Protein AF-A0A962XIT0-F1 (afdb_monomer)

Solvent-accessible surface area (backbone atoms only — not comparable to full-atom values): 6933 Å² total; per-residue (Å²): 141,78,83,77,79,74,74,77,76,73,78,75,71,78,69,78,68,46,54,51,68,53,99,87,53,48,30,44,65,31,72,69,28,40,63,68,43,35,66,59,33,47,76,69,76,39,59,64,88,77,39,48,33,64,64,51,47,51,50,52,51,52,52,44,49,53,53,49,35,52,48,53,38,51,56,48,64,75,45,78,95,45,70,66,45,53,30,52,41,21,56,58,71,64,39,62,68,58,27,56,54,41,50,51,49,53,54,52,37,61,75,66,70,59,74,85,128

pLDDT: mean 81.94, std 15.75, range [38.03, 95.38]

Structure (mmCIF, N/CA/C/O backbone):
data_AF-A0A962XIT0-F1
#
_entry.id   AF-A0A962XIT0-F1
#
loop_
_atom_site.group_PDB
_atom_site.id
_atom_site.type_symbol
_atom_site.label_atom_id
_atom_site.label_alt_id
_atom_site.label_comp_id
_atom_site.label_asym_id
_atom_site.label_entity_id
_atom_site.label_seq_id
_atom_site.pdbx_PDB_ins_code
_atom_site.Cartn_x
_atom_site.Cartn_y
_atom_site.Cartn_z
_atom_site.occupancy
_atom_site.B_iso_or_equiv
_atom_site.auth_seq_id
_atom_site.auth_comp_id
_atom_site.auth_asym_id
_atom_site.auth_atom_id
_atom_site.pdbx_PDB_model_num
ATOM 1 N N . MET A 1 1 ? 0.424 45.402 -16.256 1.00 38.88 1 MET A N 1
ATOM 2 C CA . MET A 1 1 ? -0.774 44.544 -16.166 1.00 38.88 1 MET A CA 1
ATOM 3 C C . MET A 1 1 ? -0.330 43.113 -16.408 1.00 38.88 1 MET A C 1
ATOM 5 O O . MET A 1 1 ? -0.203 42.697 -17.552 1.00 38.88 1 MET A O 1
ATOM 9 N N . HIS A 1 2 ? 0.044 42.413 -15.342 1.00 38.03 2 HIS A N 1
ATOM 10 C CA . HIS A 1 2 ? 0.295 40.976 -15.364 1.00 38.03 2 HIS A CA 1
ATOM 11 C C . HIS A 1 2 ? -0.776 40.369 -14.475 1.00 38.03 2 HIS A C 1
ATOM 13 O O . HIS A 1 2 ? -0.854 40.694 -13.295 1.00 38.03 2 HIS A O 1
ATOM 19 N N . SER A 1 3 ? -1.681 39.626 -15.100 1.00 41.44 3 SER A N 1
ATOM 20 C CA . SER A 1 3 ? -2.697 38.856 -14.406 1.00 41.44 3 SER A CA 1
ATOM 21 C C . SER A 1 3 ? -2.011 37.602 -13.893 1.00 41.44 3 SER A C 1
ATOM 23 O O . SER A 1 3 ? -1.795 36.664 -14.659 1.00 41.44 3 SER A O 1
ATOM 25 N N . ASP A 1 4 ? -1.634 37.618 -12.619 1.00 43.53 4 ASP A N 1
ATOM 26 C CA . ASP A 1 4 ? -1.359 36.394 -11.884 1.00 43.53 4 ASP A CA 1
ATOM 27 C C . ASP A 1 4 ? -2.655 35.580 -11.898 1.00 43.53 4 ASP A C 1
ATOM 29 O O . ASP A 1 4 ? -3.678 35.986 -11.344 1.00 43.53 4 ASP A O 1
ATOM 33 N N . GLN A 1 5 ? -2.649 34.468 -12.634 1.00 45.03 5 GLN A N 1
ATOM 34 C CA . GLN A 1 5 ? -3.684 33.454 -12.507 1.00 45.03 5 GLN A CA 1
ATOM 35 C C . GLN A 1 5 ? -3.521 32.830 -11.124 1.00 45.03 5 GLN A C 1
ATOM 37 O O . GLN A 1 5 ? -2.783 31.864 -10.937 1.00 45.03 5 GLN A O 1
ATOM 42 N N . GLU A 1 6 ? -4.207 33.416 -10.149 1.00 43.00 6 GLU A N 1
ATOM 43 C CA . GLU A 1 6 ? -4.555 32.745 -8.909 1.00 43.00 6 GLU A CA 1
ATOM 44 C C . GLU A 1 6 ? -5.352 31.499 -9.300 1.00 43.00 6 GLU A C 1
ATOM 46 O O . GLU A 1 6 ? -6.523 31.567 -9.673 1.00 43.00 6 GLU A O 1
ATOM 51 N N . HIS A 1 7 ? -4.685 30.346 -9.302 1.00 41.06 7 HIS A N 1
ATOM 52 C CA . HIS A 1 7 ? -5.384 29.075 -9.271 1.00 41.06 7 HIS A CA 1
ATOM 53 C C . HIS A 1 7 ? -6.188 29.074 -7.969 1.00 41.06 7 HIS A C 1
ATOM 55 O O . HIS A 1 7 ? -5.565 29.113 -6.904 1.00 41.06 7 HIS A O 1
ATOM 61 N N . PRO A 1 8 ? -7.532 29.071 -8.014 1.00 41.38 8 PRO A N 1
ATOM 62 C CA . PRO A 1 8 ? -8.306 28.972 -6.795 1.00 41.38 8 PRO A CA 1
ATOM 63 C C . PRO A 1 8 ? -7.923 27.645 -6.145 1.00 41.38 8 PRO A C 1
ATOM 65 O O . PRO A 1 8 ? -8.107 26.574 -6.730 1.00 41.38 8 PRO A O 1
ATOM 68 N N . ILE A 1 9 ? -7.320 27.731 -4.959 1.00 55.06 9 ILE A N 1
ATOM 69 C CA . ILE A 1 9 ? -7.254 26.611 -4.031 1.00 55.06 9 ILE A CA 1
ATOM 70 C C . ILE A 1 9 ? -8.723 26.291 -3.785 1.00 55.06 9 ILE A C 1
ATOM 72 O O . ILE A 1 9 ? -9.432 27.098 -3.191 1.00 55.06 9 ILE A O 1
ATOM 76 N N . LEU A 1 10 ? -9.200 25.203 -4.391 1.00 50.22 10 LEU A N 1
ATOM 77 C CA . LEU A 1 10 ? -10.542 24.697 -4.155 1.00 50.22 10 LEU A CA 1
ATOM 78 C C . LEU A 1 10 ? -10.684 24.577 -2.640 1.00 50.22 10 LEU A C 1
ATOM 80 O O . LEU A 1 10 ? -9.888 23.870 -2.022 1.00 50.22 10 LEU A O 1
ATOM 84 N N . ASP A 1 11 ? -11.631 25.325 -2.074 1.00 44.28 11 ASP A N 1
ATOM 85 C CA . ASP A 1 11 ? -12.104 25.127 -0.711 1.00 44.28 11 ASP A CA 1
ATOM 86 C C . ASP A 1 11 ? -12.312 23.621 -0.527 1.00 44.28 11 ASP A C 1
ATOM 88 O O . ASP A 1 11 ? -13.183 23.020 -1.164 1.00 44.28 11 ASP A O 1
ATOM 92 N N . ASP A 1 12 ? -11.475 23.004 0.309 1.00 48.91 12 ASP A N 1
ATOM 93 C CA . ASP A 1 12 ? -11.792 21.736 0.952 1.00 48.91 12 ASP A CA 1
ATOM 94 C C . ASP A 1 12 ? -13.001 22.041 1.850 1.00 48.91 12 ASP A C 1
ATOM 96 O O . ASP A 1 12 ? -12.857 22.293 3.046 1.00 48.91 12 ASP A O 1
ATOM 100 N N . GLU A 1 13 ? -14.206 22.088 1.266 1.00 51.31 13 GLU A N 1
ATOM 101 C CA . GLU A 1 13 ? -15.445 21.901 2.018 1.00 51.31 13 GLU A CA 1
ATOM 102 C C . GLU A 1 13 ? -15.209 20.660 2.874 1.00 51.31 13 GLU A C 1
ATOM 104 O O . GLU A 1 13 ? -15.011 19.576 2.319 1.00 51.31 13 GLU A O 1
ATOM 109 N N . GLU A 1 14 ? -15.109 20.858 4.195 1.00 55.59 14 GLU A N 1
ATOM 110 C CA . GLU A 1 14 ? -14.663 19.872 5.180 1.00 55.59 14 GLU A CA 1
ATOM 111 C C . GLU A 1 14 ? -15.283 18.506 4.883 1.00 55.59 14 GLU A C 1
ATOM 113 O O . GLU A 1 14 ? -16.416 18.207 5.262 1.00 55.59 14 GLU A O 1
ATOM 118 N N . SER A 1 15 ? -14.545 17.670 4.147 1.00 68.19 15 SER A N 1
ATOM 119 C CA . SER A 1 15 ? -15.023 16.343 3.801 1.00 68.19 15 SER A CA 1
ATOM 120 C C . SER A 1 15 ? -15.261 15.610 5.107 1.00 68.19 15 SER A C 1
ATOM 122 O O . SER A 1 15 ? -14.341 15.503 5.920 1.00 68.19 15 SER A O 1
ATOM 124 N N . GLU A 1 16 ? -16.488 15.115 5.300 1.00 75.44 16 GLU A N 1
ATOM 125 C CA . GLU A 1 16 ? -16.852 14.399 6.519 1.00 75.44 16 GLU A CA 1
ATOM 126 C C . GLU A 1 16 ? -15.759 13.391 6.913 1.00 75.44 16 GLU A C 1
ATOM 128 O O . GLU A 1 16 ? -15.280 12.628 6.057 1.00 75.44 16 GLU A O 1
ATOM 133 N N . PRO A 1 17 ? -15.351 13.370 8.194 1.00 86.50 17 PRO A N 1
ATOM 134 C CA . PRO A 1 17 ? -14.283 12.496 8.646 1.00 86.50 17 PRO A CA 1
ATOM 135 C C . PRO A 1 17 ? -14.656 11.027 8.413 1.00 86.50 17 PRO A C 1
ATOM 137 O O . PRO A 1 17 ? -15.794 10.600 8.595 1.00 86.50 17 PRO A O 1
ATOM 140 N N . LEU A 1 18 ? -13.673 10.214 8.025 1.00 90.06 18 LEU A N 1
ATOM 141 C CA . LEU A 1 18 ? -13.885 8.783 7.762 1.00 90.06 18 LEU A CA 1
ATOM 142 C C . LEU A 1 18 ? -13.986 7.951 9.050 1.00 90.06 18 LEU A C 1
ATOM 144 O O . LEU A 1 18 ? -14.400 6.794 9.024 1.00 90.06 18 LEU A O 1
ATOM 148 N N . TYR A 1 19 ? -13.579 8.513 10.180 1.00 91.94 19 TYR A N 1
ATOM 149 C CA . TYR A 1 19 ? -13.636 7.860 11.477 1.00 91.94 19 TYR A CA 1
ATOM 150 C C . TYR A 1 19 ? -13.653 8.898 12.594 1.00 91.94 19 TYR A C 1
ATOM 152 O O . TYR A 1 19 ? -13.172 10.023 12.438 1.00 91.94 19 TYR A O 1
ATOM 160 N N . HIS A 1 20 ? -14.159 8.485 13.747 1.00 91.62 20 HIS A N 1
ATOM 161 C CA . HIS A 1 20 ? -14.097 9.238 14.986 1.00 91.62 20 HIS A CA 1
ATOM 162 C C . HIS A 1 20 ? -13.214 8.515 15.994 1.00 91.62 20 HIS A C 1
ATOM 164 O O . HIS A 1 20 ? -13.127 7.286 16.010 1.00 91.62 20 HIS A O 1
ATOM 170 N N . ARG A 1 21 ? -12.572 9.306 16.854 1.00 91.25 21 ARG A N 1
ATOM 171 C CA . ARG A 1 21 ? -11.863 8.806 18.025 1.00 91.25 21 ARG A CA 1
ATOM 172 C C . ARG A 1 21 ? -12.351 9.548 19.250 1.00 91.25 21 ARG A C 1
ATOM 174 O O . ARG A 1 21 ? -12.352 10.779 19.259 1.00 91.25 21 ARG A O 1
ATOM 181 N N . ASP A 1 22 ? -12.742 8.810 20.275 1.00 86.62 22 ASP A N 1
ATOM 182 C CA . ASP A 1 22 ? -13.122 9.421 21.540 1.00 86.62 22 ASP A CA 1
ATOM 183 C C . ASP A 1 22 ? -11.917 9.611 22.480 1.00 86.62 22 ASP A C 1
ATOM 185 O O . ASP A 1 22 ? -10.773 9.259 22.176 1.00 86.62 22 ASP A O 1
ATOM 189 N N . LYS A 1 23 ? -12.177 10.201 23.651 1.00 83.75 23 LYS A N 1
ATOM 190 C CA . LYS A 1 23 ? -11.152 10.466 24.673 1.00 83.75 23 LYS A CA 1
ATOM 191 C C . LYS A 1 23 ? -10.604 9.195 25.330 1.00 83.75 23 LYS A C 1
ATOM 193 O O . LYS A 1 23 ? -9.544 9.258 25.942 1.00 83.75 23 LYS A O 1
ATOM 198 N N . SER A 1 24 ? -11.318 8.076 25.226 1.00 81.75 24 SER A N 1
ATOM 199 C CA . SER A 1 24 ? -10.897 6.771 25.742 1.00 81.75 24 SER A CA 1
ATOM 200 C C . SER A 1 24 ? -10.038 5.986 24.745 1.00 81.75 24 SER A C 1
ATOM 202 O O . SER A 1 24 ? -9.487 4.948 25.096 1.00 81.75 24 SER A O 1
ATOM 204 N N . GLY A 1 25 ? -9.877 6.507 23.523 1.00 77.25 25 GLY A N 1
ATOM 205 C CA . GLY A 1 25 ? -9.139 5.854 22.446 1.00 77.25 25 GLY A CA 1
ATOM 206 C C . GLY A 1 25 ? -10.002 4.924 21.595 1.00 77.25 25 GLY A C 1
ATOM 207 O O . GLY A 1 25 ? -9.471 4.309 20.670 1.00 77.25 25 GLY A O 1
ATOM 208 N N . HIS A 1 26 ? -11.312 4.853 21.856 1.00 85.94 26 HIS A N 1
ATOM 209 C CA . HIS A 1 26 ? -12.238 4.090 21.033 1.00 85.94 26 HIS A CA 1
ATOM 210 C C . HIS A 1 26 ? -12.299 4.698 19.634 1.00 85.94 26 HIS A C 1
ATOM 212 O O . HIS A 1 26 ? -12.491 5.908 19.473 1.00 85.94 26 HIS A O 1
ATOM 218 N N . PHE A 1 27 ? -12.100 3.848 18.635 1.00 92.44 27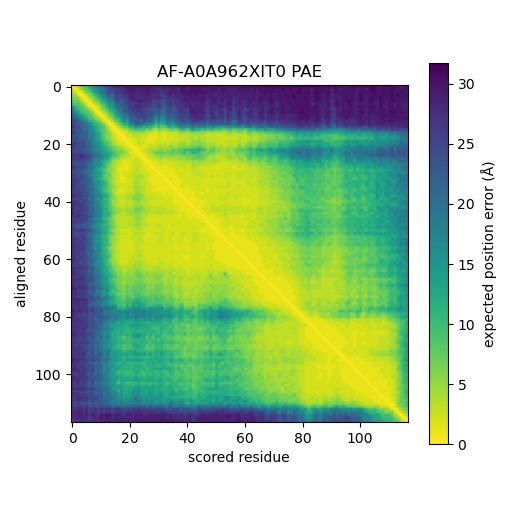 PHE A N 1
ATOM 219 C CA . PHE A 1 27 ? -12.129 4.189 17.225 1.00 92.44 27 PHE A CA 1
ATOM 220 C C . PHE A 1 27 ? -13.382 3.585 16.597 1.00 92.44 27 PHE A C 1
ATOM 222 O O . PHE A 1 27 ? -13.657 2.395 16.755 1.00 92.44 27 PHE A O 1
ATOM 229 N N . ALA A 1 28 ? -14.115 4.405 15.853 1.00 91.94 28 ALA A N 1
ATOM 230 C CA . ALA A 1 28 ? -15.273 3.964 15.093 1.00 91.94 28 ALA A CA 1
ATOM 231 C C . ALA A 1 28 ? -15.260 4.605 13.707 1.00 91.94 28 ALA A C 1
ATOM 233 O O . ALA A 1 28 ? -15.070 5.816 13.572 1.00 91.94 28 ALA A O 1
ATOM 234 N N . PHE A 1 29 ? -15.483 3.799 12.673 1.00 93.25 29 PHE A N 1
ATOM 235 C CA . PHE A 1 29 ? -15.694 4.320 11.328 1.00 93.25 29 PHE A CA 1
ATOM 236 C C . PHE A 1 29 ? -17.018 5.076 11.242 1.00 93.25 29 PHE A C 1
ATOM 238 O O . PHE A 1 29 ? -18.017 4.671 11.837 1.00 93.25 29 PHE A O 1
ATOM 245 N N . THR A 1 30 ? -17.038 6.138 10.440 1.00 92.62 30 THR A N 1
ATOM 246 C CA . THR A 1 30 ? -18.304 6.655 9.910 1.00 92.62 30 THR A CA 1
ATOM 247 C C . THR A 1 30 ? -18.849 5.685 8.866 1.00 92.62 30 THR A C 1
ATOM 249 O O . THR A 1 30 ? -18.113 4.837 8.359 1.00 92.62 30 THR A O 1
ATOM 252 N N . GLU A 1 31 ? -20.128 5.797 8.507 1.00 91.12 31 GLU A N 1
ATOM 253 C CA . GLU A 1 31 ? -20.721 4.962 7.451 1.00 91.12 31 GLU A CA 1
ATOM 254 C C . GLU A 1 31 ? -19.929 5.084 6.138 1.00 91.12 31 GLU A C 1
ATOM 256 O O . GLU A 1 31 ? -19.503 4.080 5.562 1.00 91.12 31 GLU A O 1
ATOM 261 N N . ARG A 1 32 ? -19.591 6.321 5.753 1.00 90.69 32 ARG A N 1
ATOM 262 C CA . ARG A 1 32 ? -18.718 6.624 4.612 1.00 90.69 32 ARG A CA 1
ATOM 263 C C . ARG A 1 32 ? -17.347 5.952 4.728 1.00 90.69 32 ARG A C 1
ATOM 265 O O . ARG A 1 32 ? -16.870 5.356 3.761 1.00 90.69 32 ARG A O 1
ATOM 272 N N . GLY A 1 33 ? -16.696 6.049 5.889 1.00 91.44 33 GLY A N 1
ATOM 273 C CA . GLY A 1 33 ? -15.400 5.411 6.114 1.00 91.44 33 GLY A CA 1
ATOM 274 C C . GLY A 1 33 ? -15.475 3.891 6.024 1.00 91.44 33 GLY A C 1
ATOM 275 O O . GLY A 1 33 ? -14.643 3.267 5.362 1.00 91.44 33 GLY A O 1
ATOM 276 N N . ALA A 1 34 ? -16.504 3.295 6.623 1.00 92.88 34 ALA A N 1
ATOM 277 C CA . ALA A 1 34 ? -16.723 1.862 6.569 1.00 92.88 34 ALA A CA 1
ATOM 278 C C . ALA A 1 34 ? -16.912 1.395 5.121 1.00 92.88 34 ALA A C 1
ATOM 280 O O . ALA A 1 34 ? -16.232 0.465 4.689 1.00 92.88 34 ALA A O 1
ATOM 281 N N . ASP A 1 35 ? -17.747 2.076 4.338 1.00 91.38 35 ASP A N 1
ATOM 282 C CA . ASP A 1 35 ? -17.978 1.763 2.925 1.00 91.38 35 ASP A CA 1
ATOM 283 C C . ASP A 1 35 ? -16.706 1.863 2.077 1.00 91.38 35 ASP A C 1
ATOM 285 O O . ASP A 1 35 ? -16.425 0.977 1.260 1.00 91.38 35 ASP A O 1
ATOM 289 N N . GLN A 1 36 ? -15.903 2.904 2.308 1.00 90.12 36 GLN A N 1
ATOM 290 C CA . GLN A 1 36 ? -14.641 3.118 1.607 1.00 90.12 36 GLN A CA 1
ATOM 291 C C . GLN A 1 36 ? -13.636 1.988 1.868 1.00 90.12 36 GLN A C 1
ATOM 293 O O . GLN A 1 36 ? -12.983 1.506 0.935 1.00 90.12 36 GLN A O 1
ATOM 298 N N . TYR A 1 37 ? -13.504 1.544 3.120 1.00 92.19 37 TYR A N 1
ATOM 299 C CA . TYR A 1 37 ? -12.501 0.547 3.494 1.00 92.19 37 TYR A CA 1
ATOM 300 C C . TYR A 1 37 ? -12.995 -0.899 3.403 1.00 92.19 37 TYR A C 1
ATOM 302 O O . TYR A 1 37 ? -12.164 -1.798 3.254 1.00 92.19 37 TYR A O 1
ATOM 310 N N . ARG A 1 38 ? -14.313 -1.154 3.385 1.00 93.25 38 ARG A N 1
ATOM 311 C CA . ARG A 1 38 ? -14.878 -2.518 3.391 1.00 93.25 38 ARG A CA 1
ATOM 312 C C . ARG A 1 38 ? -14.361 -3.368 2.244 1.00 93.25 38 ARG A C 1
ATOM 314 O O . ARG A 1 38 ? -13.863 -4.464 2.479 1.00 93.25 38 ARG A O 1
ATOM 321 N N . LYS A 1 39 ? -14.404 -2.860 1.008 1.00 89.25 39 LYS A N 1
ATOM 322 C CA . LYS A 1 39 ? -13.902 -3.603 -0.165 1.00 89.25 39 LYS A CA 1
ATOM 323 C C . LYS A 1 39 ? -12.395 -3.846 -0.092 1.00 89.25 39 LYS A C 1
ATOM 325 O O . LYS A 1 39 ? -11.936 -4.936 -0.424 1.00 89.25 39 LYS A O 1
ATOM 330 N N . ARG A 1 40 ? -11.633 -2.837 0.345 1.00 89.19 40 ARG A N 1
ATOM 331 C CA . ARG A 1 40 ? -10.173 -2.926 0.471 1.00 89.19 40 ARG A CA 1
ATOM 332 C C . ARG A 1 40 ? -9.780 -3.993 1.486 1.00 89.19 40 ARG A C 1
ATOM 334 O O . ARG A 1 40 ? -8.954 -4.837 1.174 1.00 89.19 40 ARG A O 1
ATO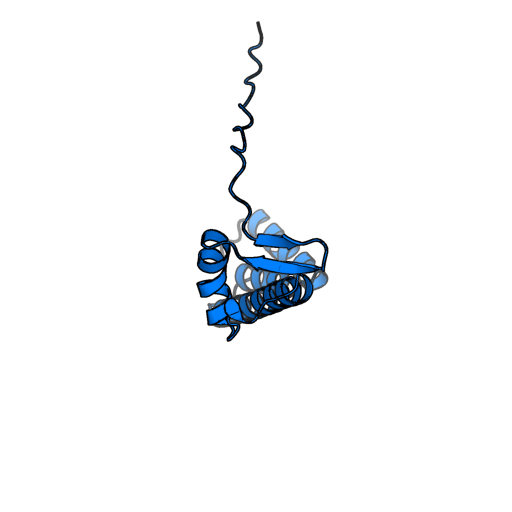M 341 N N . PHE A 1 41 ? -10.365 -3.959 2.676 1.00 93.69 41 PHE A N 1
ATOM 342 C CA . PHE A 1 41 ? -10.028 -4.864 3.772 1.00 93.69 41 PHE A CA 1
ATOM 343 C C . PHE A 1 41 ? -10.558 -6.281 3.543 1.00 93.69 41 PHE A C 1
ATOM 345 O O . PHE A 1 41 ? -9.809 -7.239 3.738 1.00 93.69 41 PHE A O 1
ATOM 352 N N . ALA A 1 42 ? -11.773 -6.426 3.005 1.00 90.69 42 ALA A N 1
ATOM 353 C CA . ALA A 1 42 ? -12.352 -7.735 2.707 1.00 90.69 42 ALA A CA 1
ATOM 354 C C . ALA A 1 42 ? -11.513 -8.540 1.703 1.00 90.69 42 ALA A C 1
ATOM 356 O O . ALA A 1 42 ? -11.391 -9.755 1.851 1.00 90.69 42 ALA A O 1
ATOM 357 N N . ARG A 1 43 ? -10.872 -7.875 0.728 1.00 86.38 43 ARG A N 1
ATOM 358 C CA . ARG A 1 43 ? -9.940 -8.519 -0.220 1.00 86.38 43 ARG A CA 1
ATOM 359 C C . ARG A 1 43 ? -8.796 -9.257 0.481 1.00 86.38 43 ARG A C 1
ATOM 361 O O . ARG A 1 43 ? -8.266 -10.215 -0.069 1.00 86.38 43 ARG A O 1
ATOM 368 N N . PHE A 1 44 ? -8.442 -8.827 1.687 1.00 85.38 44 PHE A N 1
ATOM 369 C CA . PHE A 1 44 ? -7.346 -9.376 2.481 1.00 85.38 44 PHE A CA 1
ATOM 370 C C . PHE A 1 44 ? -7.838 -10.058 3.765 1.00 85.38 44 PHE A C 1
ATOM 372 O O . PHE A 1 44 ? -7.066 -10.245 4.699 1.00 85.38 44 PHE A O 1
ATOM 379 N N . GLY A 1 45 ? -9.123 -10.431 3.821 1.00 88.50 45 GLY A N 1
ATOM 380 C CA . GLY A 1 45 ? -9.705 -11.172 4.943 1.00 88.50 45 GLY A CA 1
ATOM 381 C C . GLY A 1 45 ? -9.948 -10.349 6.211 1.00 88.50 45 GLY A C 1
ATOM 382 O O . GLY A 1 45 ? -10.293 -10.921 7.242 1.00 88.50 45 GLY A O 1
ATOM 383 N N . ILE A 1 46 ? -9.805 -9.023 6.151 1.00 92.12 46 ILE A N 1
ATOM 384 C CA . ILE A 1 46 ? -10.069 -8.130 7.282 1.00 92.12 46 ILE A CA 1
ATOM 385 C C . ILE A 1 46 ? -11.517 -7.639 7.200 1.00 92.12 46 ILE A C 1
ATOM 387 O O . ILE A 1 46 ? -11.962 -7.134 6.166 1.00 92.12 46 ILE A O 1
ATOM 391 N N . ARG A 1 47 ? -12.251 -7.750 8.308 1.00 92.62 47 ARG A N 1
ATOM 392 C CA . ARG A 1 47 ? -13.581 -7.151 8.454 1.00 92.62 47 ARG A CA 1
ATOM 393 C C . ARG A 1 47 ? -13.435 -5.768 9.073 1.00 92.62 47 ARG A C 1
ATOM 395 O O . ARG A 1 47 ? -12.758 -5.614 10.081 1.00 92.62 47 ARG A O 1
ATOM 402 N N . VAL A 1 48 ? -14.069 -4.761 8.479 1.00 92.25 48 VAL A N 1
ATOM 403 C CA . VAL A 1 48 ? -14.031 -3.381 8.999 1.00 92.25 48 VAL A CA 1
ATOM 404 C C . VAL A 1 48 ? -14.595 -3.322 10.419 1.00 92.25 48 VAL A C 1
ATOM 406 O O . VAL A 1 48 ? -14.117 -2.560 11.248 1.00 92.25 48 VAL A O 1
ATOM 409 N N . GLU A 1 49 ? -15.571 -4.176 10.713 1.00 90.75 49 GLU A N 1
ATOM 410 C CA . GLU A 1 49 ? -16.279 -4.239 11.987 1.00 90.75 49 GLU A CA 1
ATOM 411 C C . GLU A 1 49 ? -15.409 -4.765 13.138 1.00 90.75 49 GLU A C 1
ATOM 413 O O . GLU A 1 49 ? -15.817 -4.646 14.286 1.00 90.75 49 GLU A O 1
ATOM 418 N N . THR A 1 50 ? -14.235 -5.351 12.860 1.00 92.19 50 THR A N 1
ATOM 419 C CA . THR A 1 50 ? -13.298 -5.824 13.897 1.00 92.19 50 THR A CA 1
ATOM 420 C C . THR A 1 50 ? -12.230 -4.792 14.260 1.00 92.19 50 THR A C 1
ATOM 422 O O . THR A 1 50 ? -11.332 -5.105 15.032 1.00 92.19 50 THR A O 1
ATOM 425 N N . ILE A 1 51 ? -12.283 -3.593 13.675 1.00 92.75 51 ILE A N 1
ATOM 426 C CA . ILE A 1 51 ? -11.332 -2.504 13.916 1.00 92.75 51 ILE A CA 1
ATOM 427 C C . ILE A 1 51 ? -11.940 -1.578 14.970 1.00 92.75 51 ILE A C 1
ATOM 429 O O . ILE A 1 51 ? -12.935 -0.902 14.702 1.00 92.75 51 ILE A O 1
ATOM 433 N N . HIS A 1 52 ? -11.351 -1.552 16.165 1.00 91.12 52 HIS A N 1
ATOM 434 C CA . HIS A 1 52 ? -11.895 -0.818 17.316 1.00 91.12 52 HIS A CA 1
ATOM 435 C C . HIS A 1 52 ? -10.934 0.219 17.889 1.00 91.12 52 HIS A C 1
ATOM 437 O O . HIS A 1 52 ? -11.326 1.041 18.723 1.00 91.12 52 HIS A O 1
ATOM 443 N N . THR A 1 53 ? -9.682 0.198 17.439 1.00 92.50 53 THR A N 1
ATOM 444 C CA . THR A 1 53 ? -8.645 1.148 17.825 1.00 92.50 53 THR A CA 1
ATOM 445 C C . THR A 1 53 ? -7.972 1.753 16.595 1.00 92.50 53 THR A C 1
ATOM 447 O O . THR A 1 53 ? -8.071 1.251 15.473 1.00 92.50 53 THR A O 1
ATOM 450 N N . LEU A 1 54 ? -7.262 2.863 16.808 1.00 89.94 54 LEU A N 1
ATOM 451 C CA . LEU A 1 54 ? -6.427 3.451 15.762 1.00 89.94 54 LEU A CA 1
ATOM 452 C C . LEU A 1 54 ? -5.288 2.505 15.348 1.00 89.94 54 LEU A C 1
ATOM 454 O O . LEU A 1 54 ? -4.901 2.511 14.184 1.00 89.94 54 LEU A O 1
ATOM 458 N N . GLU A 1 55 ? -4.774 1.707 16.283 1.00 92.25 55 GLU A N 1
ATOM 459 C CA . GLU A 1 55 ? -3.729 0.713 16.028 1.00 92.25 55 GLU A CA 1
ATOM 460 C C . GLU A 1 55 ? -4.250 -0.393 15.102 1.00 92.25 55 GLU A C 1
ATOM 462 O O . GLU A 1 55 ? -3.667 -0.604 14.042 1.00 92.25 55 GLU A O 1
ATOM 467 N N . ASP A 1 56 ? -5.428 -0.965 15.388 1.00 93.25 56 ASP A N 1
ATOM 468 C CA . ASP A 1 56 ? -6.079 -1.944 14.500 1.00 93.25 56 ASP A CA 1
ATOM 469 C C . ASP A 1 56 ? -6.244 -1.393 13.077 1.00 93.25 56 ASP A C 1
ATOM 471 O O . ASP A 1 56 ? -6.062 -2.097 12.080 1.00 93.25 56 ASP A O 1
ATOM 475 N N . PHE A 1 57 ? -6.608 -0.111 12.967 1.00 93.19 57 PHE A N 1
ATOM 476 C CA . PHE A 1 57 ? -6.784 0.538 11.676 1.00 93.19 57 PHE A CA 1
ATOM 477 C C . PHE A 1 57 ? -5.452 0.700 10.937 1.00 93.19 57 PHE A C 1
ATOM 479 O O . PHE A 1 57 ? -5.380 0.437 9.734 1.00 93.19 57 PHE A O 1
ATOM 486 N N . GLN A 1 58 ? -4.395 1.112 11.639 1.00 92.81 58 GLN A N 1
ATOM 487 C CA . GLN A 1 58 ? -3.051 1.241 11.074 1.00 92.81 58 GLN A CA 1
ATOM 488 C C . GLN A 1 58 ? -2.502 -0.114 10.618 1.00 92.81 58 GLN A C 1
ATOM 490 O O . GLN A 1 58 ? -1.979 -0.210 9.504 1.00 92.81 58 GLN A O 1
ATOM 495 N N . ASP A 1 59 ? -2.711 -1.164 11.405 1.00 93.81 59 ASP A N 1
ATOM 496 C CA . ASP A 1 59 ? -2.319 -2.529 11.062 1.00 93.81 59 ASP A CA 1
ATOM 497 C C . ASP A 1 59 ? -3.095 -3.050 9.848 1.00 93.81 59 ASP A C 1
ATOM 499 O O . ASP A 1 59 ? -2.507 -3.591 8.907 1.00 93.81 59 ASP A O 1
ATOM 503 N N . ALA A 1 60 ? -4.409 -2.810 9.790 1.00 93.75 60 ALA A N 1
ATOM 504 C CA . ALA A 1 60 ? -5.230 -3.155 8.631 1.00 93.75 60 ALA A CA 1
ATOM 505 C C . ALA A 1 60 ? -4.787 -2.405 7.358 1.00 93.75 60 ALA A C 1
ATOM 507 O O . ALA A 1 60 ? -4.753 -2.974 6.256 1.00 93.75 60 ALA A O 1
ATOM 508 N N . LEU A 1 61 ? -4.411 -1.128 7.480 1.00 93.50 61 LEU A N 1
ATOM 509 C CA . LEU A 1 61 ? -3.854 -0.348 6.375 1.00 93.50 61 LEU A CA 1
ATOM 510 C C . LEU A 1 61 ? -2.518 -0.919 5.899 1.00 93.50 61 LEU A C 1
ATOM 512 O O . LEU A 1 61 ? -2.346 -1.086 4.687 1.00 93.50 61 LEU A O 1
ATOM 516 N N . ALA A 1 62 ? -1.615 -1.244 6.824 1.00 91.00 62 ALA A N 1
ATOM 517 C CA . ALA A 1 62 ? -0.308 -1.807 6.516 1.00 91.00 62 ALA A CA 1
ATOM 518 C C . ALA A 1 62 ? -0.434 -3.177 5.835 1.00 91.00 62 ALA A C 1
ATOM 520 O O . ALA A 1 62 ? 0.142 -3.385 4.765 1.00 91.00 62 ALA A O 1
ATOM 521 N N . LEU A 1 63 ? -1.257 -4.077 6.385 1.00 89.94 63 LEU A N 1
ATOM 522 C CA . LEU 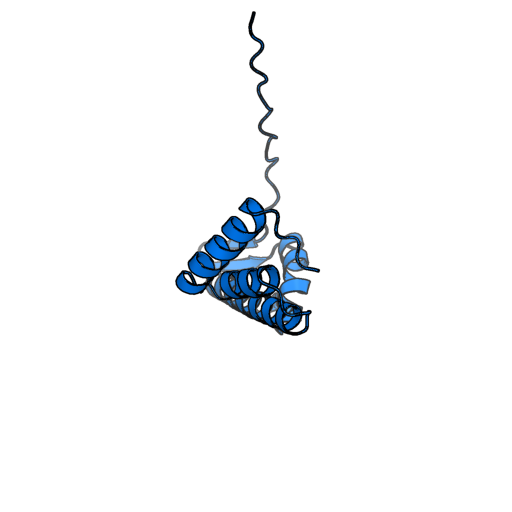A 1 63 ? -1.496 -5.401 5.811 1.00 89.94 63 LEU A CA 1
ATOM 523 C C . LEU A 1 63 ? -2.095 -5.296 4.405 1.00 89.94 63 LEU A C 1
ATOM 525 O O . LEU A 1 63 ? -1.605 -5.918 3.464 1.00 89.94 63 LEU A O 1
ATOM 529 N N . SER A 1 64 ? -3.135 -4.473 4.244 1.00 90.44 64 SER A N 1
ATOM 530 C CA . SER A 1 64 ? -3.784 -4.301 2.941 1.00 90.44 64 SER A CA 1
ATOM 531 C C . SER A 1 64 ? -2.865 -3.659 1.901 1.00 90.44 64 SER A C 1
ATOM 533 O O . SER A 1 64 ? -2.968 -3.975 0.717 1.00 90.44 64 SER A O 1
ATOM 535 N N . GLN A 1 65 ? -1.949 -2.778 2.313 1.00 88.12 65 GLN A N 1
ATOM 536 C CA . GLN A 1 65 ? -0.950 -2.206 1.416 1.00 88.12 65 GLN A CA 1
ATOM 537 C C . GLN A 1 65 ? 0.099 -3.243 1.003 1.00 88.12 65 GLN A C 1
ATOM 539 O O . GLN A 1 65 ? 0.393 -3.357 -0.186 1.00 88.12 65 GLN A O 1
ATOM 544 N N . ALA A 1 66 ? 0.639 -4.006 1.956 1.00 84.06 66 ALA A N 1
ATOM 545 C CA . ALA A 1 66 ? 1.623 -5.050 1.684 1.00 84.06 66 ALA A CA 1
ATOM 546 C C . ALA A 1 66 ? 1.054 -6.119 0.738 1.00 84.06 66 ALA A C 1
ATOM 548 O O . ALA A 1 66 ? 1.661 -6.439 -0.282 1.00 84.06 66 ALA A O 1
ATOM 549 N N . ALA A 1 67 ? -0.164 -6.590 1.008 1.00 84.06 67 ALA A N 1
ATOM 550 C CA . ALA A 1 67 ? -0.814 -7.595 0.179 1.00 84.06 67 ALA A CA 1
ATOM 551 C C . ALA A 1 67 ? -1.155 -7.072 -1.231 1.00 84.06 67 ALA A C 1
ATOM 553 O O . ALA A 1 67 ? -1.003 -7.795 -2.216 1.00 84.06 67 ALA A O 1
ATOM 554 N N . PHE A 1 68 ? -1.550 -5.800 -1.364 1.00 85.25 68 PHE A N 1
ATOM 555 C CA . PHE A 1 68 ? -1.732 -5.171 -2.675 1.00 85.25 68 PHE A CA 1
ATOM 556 C C . PHE A 1 68 ? -0.418 -5.072 -3.464 1.00 85.25 68 PHE A C 1
ATOM 558 O O . PHE A 1 68 ? -0.398 -5.321 -4.669 1.00 85.25 68 PHE A O 1
ATOM 565 N N . ILE A 1 69 ? 0.686 -4.737 -2.793 1.00 85.19 69 ILE A N 1
ATOM 566 C CA . ILE A 1 69 ? 2.023 -4.711 -3.397 1.00 85.19 69 ILE A CA 1
ATOM 567 C C . ILE A 1 69 ? 2.414 -6.101 -3.910 1.00 85.19 69 ILE A C 1
ATOM 569 O O . ILE A 1 69 ? 2.874 -6.221 -5.048 1.00 85.19 69 ILE A O 1
ATOM 573 N N . ASP A 1 70 ? 2.199 -7.148 -3.116 1.00 85.06 70 ASP A N 1
ATOM 574 C CA . ASP A 1 70 ? 2.484 -8.526 -3.523 1.00 85.06 70 ASP A CA 1
ATOM 575 C C . ASP A 1 70 ? 1.646 -8.948 -4.732 1.00 85.06 70 ASP A C 1
ATOM 577 O O . ASP A 1 70 ? 2.164 -9.568 -5.666 1.00 85.06 70 ASP A O 1
ATOM 581 N N . GLU A 1 71 ? 0.374 -8.553 -4.767 1.00 84.31 71 GLU A N 1
ATOM 582 C CA . GLU A 1 71 ? -0.498 -8.810 -5.906 1.00 84.31 71 GLU A CA 1
ATOM 583 C C . GLU A 1 71 ? -0.027 -8.074 -7.168 1.00 84.31 71 GLU A C 1
ATOM 585 O O . GLU A 1 71 ? 0.074 -8.684 -8.235 1.00 84.31 71 GLU A O 1
ATOM 590 N N . LEU A 1 72 ? 0.352 -6.795 -7.061 1.00 82.81 72 LEU A N 1
ATOM 591 C CA . LEU A 1 72 ? 0.947 -6.049 -8.175 1.00 82.81 72 LEU A CA 1
ATOM 592 C C . LEU A 1 72 ? 2.226 -6.721 -8.682 1.00 82.81 72 LEU A C 1
ATOM 594 O O . LEU A 1 72 ? 2.432 -6.836 -9.892 1.00 82.81 72 LEU A O 1
ATOM 598 N N . VAL A 1 73 ? 3.079 -7.197 -7.773 1.00 85.94 73 VAL A N 1
ATOM 599 C CA . VAL A 1 73 ? 4.300 -7.930 -8.121 1.00 85.94 73 VAL A CA 1
ATOM 600 C C . VAL A 1 73 ? 3.961 -9.245 -8.819 1.00 85.94 73 VAL A C 1
ATOM 602 O O . VAL A 1 73 ? 4.644 -9.597 -9.780 1.00 85.94 73 VAL A O 1
ATOM 605 N N . ALA A 1 74 ? 2.933 -9.970 -8.377 1.00 84.81 74 ALA A N 1
ATOM 606 C CA . ALA A 1 74 ? 2.483 -11.211 -9.003 1.00 84.81 74 ALA A CA 1
ATOM 607 C C . ALA A 1 74 ? 1.928 -10.972 -10.417 1.00 84.81 74 ALA A C 1
ATOM 609 O O . ALA A 1 74 ? 2.348 -11.645 -11.361 1.00 84.81 74 ALA A O 1
ATOM 610 N N . ILE A 1 75 ? 1.067 -9.964 -10.589 1.00 81.44 75 ILE A N 1
ATOM 611 C CA . ILE A 1 75 ? 0.525 -9.558 -11.894 1.00 81.44 75 ILE A CA 1
ATOM 612 C C . ILE A 1 75 ? 1.663 -9.155 -12.830 1.00 81.44 75 ILE A C 1
ATOM 614 O O . ILE A 1 75 ? 1.787 -9.697 -13.930 1.00 81.44 75 ILE A O 1
ATOM 618 N N . ALA A 1 76 ? 2.545 -8.259 -12.376 1.00 84.00 76 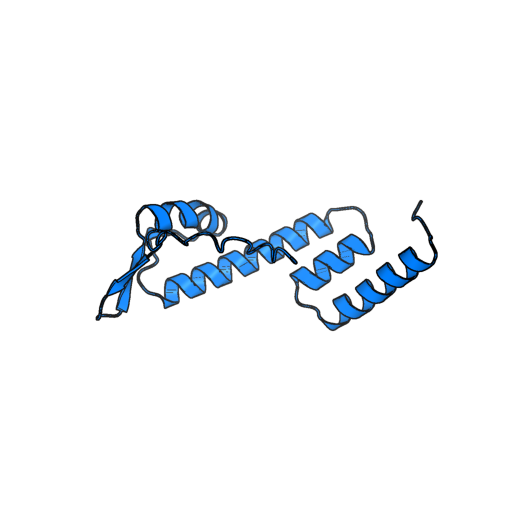ALA A N 1
ATOM 619 C CA . ALA A 1 76 ? 3.698 -7.836 -13.155 1.00 84.00 76 ALA A CA 1
ATOM 620 C C . ALA A 1 76 ? 4.576 -9.038 -13.517 1.00 84.00 76 ALA A C 1
ATOM 622 O O . ALA A 1 76 ? 5.018 -9.151 -14.657 1.00 84.00 76 ALA A O 1
ATOM 623 N N . ARG A 1 77 ? 4.789 -9.984 -12.589 1.00 82.06 77 ARG A N 1
ATOM 624 C CA . ARG A 1 77 ? 5.594 -11.188 -12.825 1.00 82.06 77 ARG A CA 1
ATOM 625 C C . ARG A 1 77 ? 5.048 -12.079 -13.947 1.00 82.06 77 ARG A C 1
ATOM 627 O O . ARG A 1 77 ? 5.869 -12.667 -14.649 1.00 82.06 77 ARG A O 1
ATOM 634 N N . ASN A 1 78 ? 3.735 -12.133 -14.144 1.00 82.25 78 ASN A N 1
ATOM 635 C CA . ASN A 1 78 ? 3.104 -12.942 -15.192 1.00 82.25 78 ASN A CA 1
ATOM 636 C C . ASN A 1 78 ? 3.137 -12.286 -16.586 1.00 82.25 78 ASN A C 1
ATOM 638 O O . ASN A 1 78 ? 2.901 -12.964 -17.582 1.00 82.25 78 ASN A O 1
ATOM 642 N N . GLY A 1 79 ? 3.450 -10.989 -16.675 1.00 76.44 79 GLY A N 1
ATOM 643 C CA . GLY A 1 79 ? 3.622 -10.284 -17.947 1.00 76.44 79 GLY A CA 1
ATOM 644 C C . GLY A 1 79 ? 4.959 -10.576 -18.654 1.00 76.44 79 GLY A C 1
ATOM 645 O O . GLY A 1 79 ? 5.891 -11.113 -18.039 1.00 76.44 79 GLY A O 1
ATOM 646 N N . PRO A 1 80 ? 5.094 -10.188 -19.939 1.00 82.25 80 PRO A N 1
ATOM 647 C CA . PRO A 1 80 ? 6.328 -10.353 -20.706 1.00 82.25 80 PRO A CA 1
ATOM 648 C C . PRO A 1 80 ? 7.509 -9.644 -20.032 1.00 82.25 80 PRO A C 1
ATOM 650 O O . PRO A 1 80 ? 7.369 -8.580 -19.425 1.00 82.25 80 PRO A O 1
ATOM 653 N N . ARG A 1 81 ? 8.701 -10.243 -20.119 1.00 83.19 81 ARG A N 1
ATOM 654 C CA . ARG A 1 81 ? 9.913 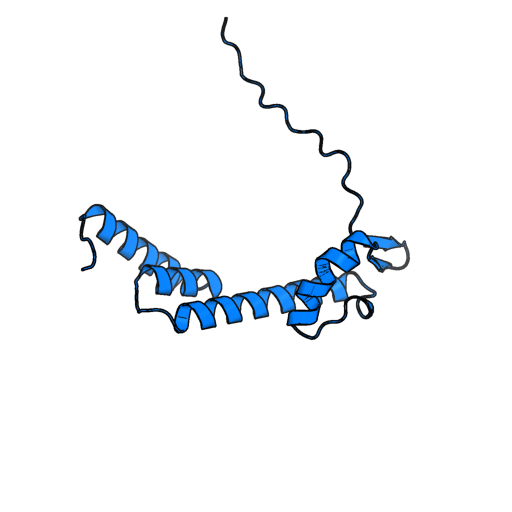-9.684 -19.505 1.00 83.19 81 ARG A CA 1
ATOM 655 C C . ARG A 1 81 ? 10.298 -8.376 -20.202 1.00 83.19 81 ARG A C 1
ATOM 657 O O . ARG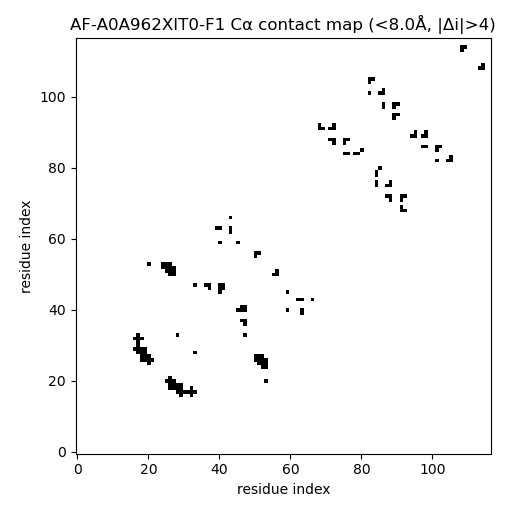 A 1 81 ? 10.726 -8.399 -21.347 1.00 83.19 81 ARG A O 1
ATOM 664 N N . SER A 1 82 ? 10.214 -7.260 -19.482 1.00 87.06 82 SER A N 1
ATOM 665 C CA . SER A 1 82 ? 10.677 -5.941 -19.928 1.00 87.06 82 SER A CA 1
ATOM 666 C C . SER A 1 82 ? 11.424 -5.203 -18.813 1.00 87.06 82 SER A C 1
ATOM 668 O O . SER A 1 82 ? 11.313 -5.549 -17.629 1.00 87.06 82 SER A O 1
ATOM 670 N N . LEU A 1 83 ? 12.203 -4.182 -19.186 1.00 86.06 83 LEU A N 1
ATOM 671 C CA . LEU A 1 83 ? 12.876 -3.312 -18.216 1.00 86.06 83 LEU A CA 1
ATOM 672 C C . LEU A 1 83 ? 11.852 -2.554 -17.361 1.00 86.06 83 LEU A C 1
ATOM 674 O O . LEU A 1 83 ? 12.042 -2.429 -16.156 1.00 86.06 83 LEU A O 1
ATOM 678 N N . GLU A 1 84 ? 10.744 -2.131 -17.965 1.00 86.62 84 GLU A N 1
ATOM 679 C CA . GLU A 1 84 ? 9.614 -1.446 -17.332 1.00 86.62 84 GLU A CA 1
ATOM 680 C C . GLU A 1 84 ? 8.946 -2.332 -16.283 1.00 86.62 84 GLU A C 1
ATOM 682 O O . GLU A 1 84 ? 8.719 -1.898 -15.156 1.00 86.62 84 GLU A O 1
ATOM 687 N N . ARG A 1 85 ? 8.693 -3.602 -16.620 1.00 88.25 85 ARG A N 1
ATOM 688 C CA . ARG A 1 85 ? 8.151 -4.590 -15.681 1.00 88.25 85 ARG A CA 1
ATOM 689 C C . ARG A 1 85 ? 9.072 -4.762 -14.480 1.00 88.25 85 ARG A C 1
ATOM 691 O O . ARG A 1 85 ? 8.613 -4.752 -13.342 1.00 88.25 85 ARG A O 1
ATOM 698 N N . ASN A 1 86 ? 10.368 -4.941 -14.722 1.00 88.88 86 ASN A N 1
ATOM 699 C CA . ASN A 1 86 ? 11.329 -5.132 -13.638 1.00 88.88 86 ASN A CA 1
ATOM 700 C C . ASN A 1 86 ? 11.454 -3.867 -12.778 1.00 88.88 86 ASN A C 1
ATOM 702 O O . ASN A 1 86 ? 11.583 -3.976 -11.561 1.00 88.88 86 ASN A O 1
ATOM 706 N N . LEU A 1 87 ? 11.360 -2.682 -13.391 1.00 88.44 87 LEU A N 1
ATOM 707 C CA . LEU A 1 87 ? 11.368 -1.404 -12.688 1.00 88.44 87 LEU A CA 1
ATOM 708 C C . LEU A 1 87 ? 10.140 -1.266 -11.778 1.00 88.44 87 LEU A C 1
ATOM 710 O O . LEU A 1 87 ? 10.298 -0.937 -10.606 1.00 88.44 87 LEU A O 1
ATOM 714 N N . LEU A 1 88 ? 8.941 -1.587 -12.277 1.00 88.00 88 LEU A N 1
ATOM 715 C CA . LEU A 1 88 ? 7.705 -1.600 -11.484 1.00 88.00 88 LEU A CA 1
ATOM 716 C C . LEU A 1 88 ? 7.794 -2.576 -10.305 1.00 88.00 88 LEU A C 1
ATOM 718 O O . LEU A 1 88 ? 7.416 -2.230 -9.189 1.00 88.00 88 LEU A O 1
ATOM 722 N N . ILE A 1 89 ? 8.350 -3.770 -10.524 1.00 88.94 89 ILE A N 1
ATOM 723 C CA . ILE A 1 89 ? 8.568 -4.758 -9.459 1.00 88.94 89 ILE A CA 1
ATOM 724 C C . ILE A 1 89 ? 9.550 -4.233 -8.400 1.00 88.94 89 ILE A C 1
ATOM 726 O O . ILE A 1 89 ? 9.317 -4.434 -7.209 1.00 88.94 89 ILE A O 1
ATOM 730 N N . ALA A 1 90 ? 10.640 -3.575 -8.807 1.00 89.31 90 ALA A N 1
ATOM 731 C CA . ALA A 1 9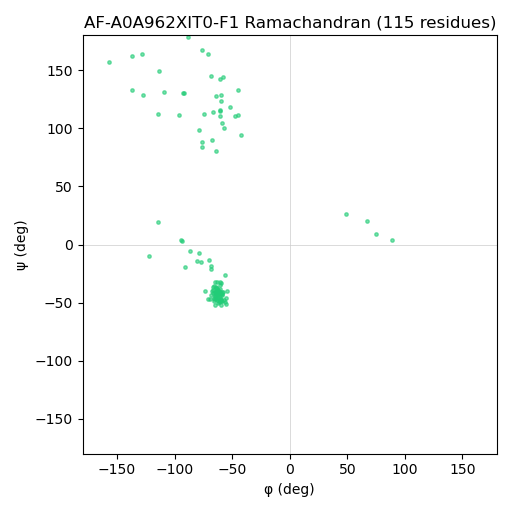0 ? 11.618 -3.009 -7.878 1.00 89.31 90 ALA A CA 1
ATOM 732 C C . ALA A 1 90 ? 11.013 -1.876 -7.032 1.00 89.31 90 ALA A C 1
ATOM 734 O O . ALA A 1 90 ? 11.237 -1.834 -5.823 1.00 89.31 90 ALA A O 1
ATOM 735 N N . VAL A 1 91 ? 10.194 -1.011 -7.645 1.00 87.00 91 VAL A N 1
ATOM 736 C CA . VAL A 1 91 ? 9.427 0.031 -6.938 1.00 87.00 91 VAL A CA 1
ATOM 737 C C . VAL A 1 91 ? 8.465 -0.595 -5.935 1.00 87.00 91 VAL A C 1
ATOM 739 O O . VAL A 1 91 ? 8.477 -0.212 -4.769 1.00 87.00 91 VAL A O 1
ATOM 742 N N . ALA A 1 92 ? 7.679 -1.586 -6.363 1.00 87.12 92 ALA A N 1
ATOM 743 C CA . ALA A 1 92 ? 6.694 -2.242 -5.511 1.00 87.12 92 ALA A CA 1
ATOM 744 C C . ALA A 1 92 ? 7.348 -2.884 -4.274 1.00 87.12 92 ALA A C 1
ATOM 746 O O . ALA A 1 92 ? 6.848 -2.736 -3.168 1.00 87.12 92 ALA A O 1
ATOM 747 N N . ARG A 1 93 ? 8.516 -3.519 -4.430 1.00 86.19 93 ARG A N 1
ATOM 748 C CA . ARG A 1 93 ? 9.260 -4.126 -3.311 1.00 86.19 93 ARG A CA 1
ATOM 749 C C . ARG A 1 93 ? 10.052 -3.143 -2.447 1.00 86.19 93 ARG A C 1
ATOM 751 O O . ARG A 1 93 ? 10.641 -3.564 -1.457 1.00 86.19 93 ARG A O 1
ATOM 758 N N . GLY A 1 94 ? 10.146 -1.873 -2.838 1.00 86.25 94 GLY A N 1
ATOM 759 C CA . GLY A 1 94 ? 11.018 -0.908 -2.167 1.00 86.25 94 GLY A CA 1
ATOM 760 C C . GLY A 1 94 ? 12.519 -1.193 -2.331 1.00 86.25 94 GLY A C 1
ATOM 761 O O . GLY A 1 94 ? 13.324 -0.686 -1.547 1.00 86.25 94 GLY A O 1
ATOM 762 N N . ASP A 1 95 ? 12.923 -1.968 -3.345 1.00 91.12 95 ASP A N 1
ATOM 763 C CA . ASP A 1 95 ? 14.334 -2.252 -3.633 1.00 91.12 95 ASP A CA 1
ATOM 764 C C . ASP A 1 95 ? 14.985 -1.037 -4.308 1.00 91.12 95 ASP A C 1
ATOM 766 O O . ASP A 1 95 ? 14.994 -0.881 -5.533 1.00 91.12 95 ASP A O 1
ATOM 770 N N . LYS A 1 96 ? 15.511 -0.128 -3.479 1.00 91.19 96 LYS A N 1
ATOM 771 C CA . LYS A 1 96 ? 16.089 1.145 -3.932 1.00 91.19 96 LYS A CA 1
ATOM 772 C C . LYS A 1 96 ? 17.278 0.951 -4.873 1.00 91.19 96 LYS A C 1
ATOM 774 O O . LYS A 1 96 ? 17.418 1.723 -5.824 1.00 91.19 96 LYS A O 1
ATOM 779 N N . ALA A 1 97 ? 18.126 -0.046 -4.616 1.00 92.94 97 ALA A N 1
ATOM 780 C CA . ALA A 1 97 ? 19.322 -0.292 -5.416 1.00 92.94 97 ALA A CA 1
ATOM 781 C C . ALA A 1 97 ? 18.942 -0.786 -6.818 1.00 92.94 97 ALA A C 1
ATOM 783 O O . ALA A 1 97 ? 19.413 -0.242 -7.824 1.00 92.94 97 ALA A O 1
ATOM 784 N N . GLU A 1 98 ? 18.028 -1.755 -6.887 1.00 93.12 98 GLU A N 1
ATOM 785 C CA . GLU A 1 98 ? 17.548 -2.300 -8.154 1.00 93.12 98 GLU A CA 1
ATOM 786 C C . GLU A 1 98 ? 16.729 -1.268 -8.937 1.00 93.12 98 GLU A C 1
ATOM 788 O O . GLU A 1 98 ? 16.936 -1.098 -10.141 1.00 93.12 98 GLU A O 1
ATOM 793 N N . HIS A 1 99 ? 15.888 -0.486 -8.254 1.00 92.38 99 HIS A N 1
ATOM 794 C CA . HIS A 1 99 ? 15.164 0.638 -8.849 1.00 92.38 99 HIS A CA 1
ATOM 795 C C . HIS A 1 99 ? 16.121 1.637 -9.520 1.00 92.38 99 HIS A C 1
ATOM 797 O O . HIS A 1 99 ? 15.954 1.963 -10.697 1.00 92.38 99 HIS A O 1
ATOM 803 N N . GLN A 1 100 ? 17.167 2.091 -8.820 1.00 94.06 100 GLN A N 1
ATOM 804 C CA . GLN A 1 100 ? 18.138 3.040 -9.379 1.00 94.06 100 GLN A CA 1
ATOM 805 C C . GLN A 1 100 ? 18.928 2.457 -10.555 1.00 94.06 100 GLN A C 1
ATOM 807 O O . GLN A 1 100 ? 19.247 3.167 -11.515 1.00 94.06 100 GLN A O 1
ATOM 812 N N . ARG A 1 101 ? 19.279 1.169 -10.500 1.00 95.38 101 ARG A N 1
ATOM 813 C CA . ARG A 1 101 ? 19.951 0.479 -11.606 1.00 95.38 101 ARG A CA 1
ATOM 814 C C . ARG A 1 101 ? 19.045 0.403 -12.837 1.00 95.38 101 ARG A C 1
ATOM 816 O O . ARG A 1 101 ? 19.465 0.824 -13.914 1.00 95.38 101 ARG A O 1
ATOM 823 N N . LEU A 1 102 ? 17.816 -0.086 -12.685 1.00 93.06 102 LEU A N 1
ATOM 824 C CA . LEU A 1 102 ? 16.870 -0.262 -13.789 1.00 93.06 102 LEU A CA 1
ATOM 825 C C . LEU A 1 102 ? 16.427 1.074 -14.388 1.00 93.06 102 LEU A C 1
ATOM 827 O O . LEU A 1 102 ? 16.381 1.204 -15.609 1.00 93.06 102 LEU A O 1
ATOM 831 N N . LEU A 1 103 ? 16.202 2.095 -13.559 1.00 91.44 103 LEU A N 1
ATOM 832 C CA . LEU A 1 103 ? 15.852 3.434 -14.029 1.00 91.44 103 LEU A CA 1
ATOM 833 C C . LEU A 1 103 ? 16.954 4.029 -14.915 1.00 91.44 103 LEU A C 1
ATOM 835 O O . LEU A 1 103 ? 16.660 4.629 -15.948 1.00 91.44 103 LEU A O 1
ATOM 839 N N . ARG A 1 104 ? 18.231 3.838 -14.550 1.00 92.38 104 ARG A N 1
ATOM 840 C CA . ARG A 1 104 ? 19.367 4.263 -15.387 1.00 92.38 104 ARG A CA 1
ATOM 841 C C . ARG A 1 104 ? 19.385 3.539 -16.731 1.00 92.38 104 ARG A C 1
ATOM 843 O O . ARG A 1 104 ? 19.645 4.177 -17.747 1.00 92.38 104 ARG A O 1
ATOM 850 N N . LEU A 1 105 ? 19.090 2.239 -16.749 1.00 91.25 105 LEU A N 1
ATOM 851 C CA . LEU A 1 105 ? 19.035 1.453 -17.985 1.00 91.25 105 LEU A CA 1
ATOM 852 C C . LEU A 1 105 ? 17.894 1.905 -18.902 1.00 91.25 105 LEU A C 1
ATOM 854 O O . LEU A 1 105 ? 18.137 2.125 -20.085 1.00 91.25 105 LEU A O 1
ATOM 858 N N . VAL A 1 106 ? 16.689 2.115 -18.362 1.00 88.06 106 VAL A N 1
ATOM 859 C CA . VAL A 1 106 ? 15.536 2.623 -19.128 1.00 88.06 106 VAL A CA 1
ATOM 860 C C . VAL A 1 106 ? 15.839 4.002 -19.712 1.00 88.06 106 VAL A C 1
ATOM 862 O O . VAL A 1 106 ? 15.673 4.211 -20.912 1.00 88.06 106 VAL A O 1
ATOM 865 N N . LYS A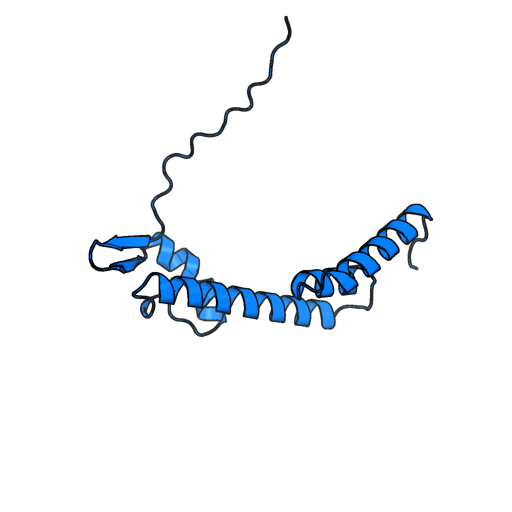 1 107 ? 16.358 4.931 -18.896 1.00 87.81 107 LYS A N 1
ATOM 866 C CA . LYS A 1 107 ? 16.740 6.274 -19.361 1.00 87.81 107 LYS A CA 1
ATOM 867 C C . LYS A 1 107 ? 17.791 6.219 -20.466 1.00 87.81 107 LYS A C 1
ATOM 869 O O . LYS A 1 107 ? 17.663 6.926 -21.459 1.00 87.81 107 LYS A O 1
ATOM 874 N N . ARG A 1 108 ? 18.807 5.361 -20.320 1.00 88.62 108 ARG A N 1
ATOM 875 C CA . ARG A 1 108 ? 19.861 5.201 -21.328 1.00 88.62 108 ARG A CA 1
ATOM 876 C C . ARG A 1 108 ? 19.330 4.591 -22.624 1.00 88.62 108 ARG A C 1
ATOM 878 O O . ARG A 1 108 ? 19.706 5.066 -23.685 1.00 88.62 108 ARG A O 1
ATOM 885 N N . ARG A 1 109 ? 18.451 3.587 -22.551 1.00 86.94 109 ARG A N 1
ATOM 886 C CA . ARG A 1 109 ? 17.800 3.001 -23.732 1.00 86.94 109 ARG A CA 1
ATOM 887 C C . ARG A 1 109 ? 16.986 4.054 -24.488 1.00 86.94 109 ARG A C 1
ATOM 889 O O . ARG A 1 109 ? 17.163 4.193 -25.690 1.00 86.94 109 ARG A O 1
ATOM 896 N N . ASN A 1 110 ? 16.157 4.820 -23.775 1.00 82.62 110 ASN A N 1
ATOM 897 C CA . ASN A 1 110 ? 15.321 5.862 -24.377 1.00 82.62 110 ASN A CA 1
ATOM 898 C C . ASN A 1 110 ? 16.159 6.990 -25.000 1.00 82.62 110 ASN A C 1
ATOM 900 O O . ASN A 1 110 ? 15.805 7.500 -26.051 1.00 82.62 110 ASN A O 1
ATOM 904 N N . ALA A 1 111 ? 17.289 7.356 -24.385 1.00 84.62 111 ALA A N 1
ATOM 905 C CA . ALA A 1 111 ? 18.201 8.362 -24.934 1.00 84.62 111 ALA A CA 1
ATOM 906 C C . ALA A 1 111 ? 18.924 7.908 -26.215 1.00 84.62 111 ALA A C 1
ATOM 908 O O . ALA A 1 111 ? 19.425 8.743 -26.959 1.00 84.62 111 ALA A O 1
ATOM 909 N N . LEU A 1 112 ? 19.009 6.598 -26.454 1.00 85.38 112 LEU A N 1
ATOM 910 C CA . LEU A 1 112 ? 19.627 6.018 -27.647 1.00 85.38 112 LEU A CA 1
ATOM 911 C C . LEU A 1 112 ? 18.604 5.722 -28.757 1.00 85.38 112 LEU A C 1
ATOM 913 O O . LEU A 1 112 ? 18.982 5.130 -29.761 1.00 85.38 112 LEU A O 1
ATOM 917 N N . ASP A 1 113 ? 17.330 6.079 -28.553 1.00 70.25 113 ASP A N 1
ATOM 918 C CA . ASP A 1 113 ? 16.192 5.757 -29.430 1.00 70.25 113 ASP A CA 1
ATOM 919 C C . ASP A 1 113 ? 16.118 4.266 -29.821 1.00 70.25 113 ASP A C 1
ATOM 921 O O . ASP A 1 113 ? 15.592 3.867 -30.860 1.00 70.25 113 ASP A O 1
ATOM 925 N N . LEU A 1 114 ? 16.668 3.407 -28.954 1.00 63.12 114 LEU A N 1
ATOM 926 C CA . LEU A 1 114 ? 16.655 1.962 -29.119 1.00 63.12 114 LEU A CA 1
ATOM 927 C C . LEU A 1 114 ? 15.253 1.465 -28.760 1.00 63.12 114 LEU A C 1
ATOM 929 O O . LEU A 1 114 ? 14.991 1.068 -27.618 1.00 63.12 114 LEU A O 1
ATOM 933 N N . GLN A 1 115 ? 14.339 1.527 -29.728 1.00 53.38 115 GLN A N 1
ATOM 934 C CA . GLN A 1 115 ? 13.060 0.835 -29.641 1.00 53.38 115 GLN A CA 1
ATOM 935 C C . GLN A 1 115 ? 13.318 -0.668 -29.501 1.00 53.38 115 GLN A C 1
ATOM 937 O O .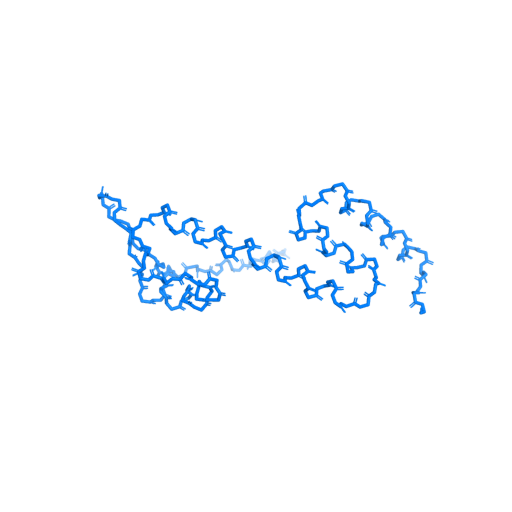 GLN A 1 115 ? 14.095 -1.264 -30.246 1.00 53.38 115 GLN A O 1
ATOM 942 N N . VAL A 1 116 ? 12.690 -1.271 -28.495 1.00 53.06 116 VAL A N 1
ATOM 943 C CA . VAL A 1 116 ? 12.685 -2.723 -28.322 1.00 53.06 116 VAL A CA 1
ATOM 944 C C . VAL A 1 116 ? 11.725 -3.280 -29.375 1.00 53.06 116 VAL A C 1
ATOM 946 O O . VAL A 1 116 ? 10.534 -2.982 -29.303 1.00 53.06 116 VAL A O 1
ATOM 949 N N . ILE A 1 117 ? 12.261 -4.012 -30.356 1.00 40.97 117 ILE A N 1
ATOM 950 C CA . ILE A 1 117 ? 11.492 -4.873 -31.272 1.00 40.97 117 ILE A CA 1
ATOM 951 C C . ILE A 1 117 ? 11.026 -6.109 -30.499 1.00 40.97 117 ILE A C 1
ATOM 953 O O . ILE A 1 117 ? 11.857 -6.655 -29.733 1.00 40.97 117 ILE A O 1
#

Secondary structure (DSSP, 8-state):
-----------------SEEE-TT--EEE-HHHHHHHHHHHHTTT--GGG--SHHHHHHHHHHHHHHHHHHHHHHHHHS---HHHHHHHHHHTT-HHHHHHHHHHHHHHHHTT----

Foldseek 3Di:
DDDDPPPPPPPPPPDPDQWDADPVQWIDGDPNNQVVCQVLQVVVVHHNVPQTGPVSVVVSVVSSLLVVLVVLLVVLVPDDDDLVSQLSNCVSVVVPVSNVVSVVVVVVCVVVVPDDD

Sequence (117 aa):
MHSDQEHPILDDEESEPLYHRDKSGHFAFTERGADQYRKRFARFGIRVETIHTLEDFQDALALSQAAFIDELVAIARNGPRSLERNLLIAVARGDKAEHQRLLRLVKRRNALDLQVI

Mean predicted aligned error: 11.23 Å

Nearest PDB structures (foldseek):
  8abq-assembly1_A  TM=5.553E-01  e=2.643E+00  Homo sapiens
  8bbf-assembly1_B  TM=4.867E-01  e=4.536E+00  Homo sapiens

Radius of gyration: 21.55 Å; Cα contacts (8 Å, |Δi|>4): 89; chains: 1; bounding box: 41×58×57 Å